Protein AF-A0A426TZ10-F1 (afdb_monomer)

Radius of gyration: 12.57 Å; Cα contacts (8 Å, |Δi|>4): 91; chains: 1; bounding box: 23×25×38 Å

Organism: NCBI:txid2491704

Sequence (62 aa):
MSPSSSDLHNAFAGSRVLITGGAGFIGANLAHRLAELEAEITLVDSLIPEYGGNLRNLDGLE

InterPro domains:
  IPR001509 NAD-dependent epimerase/dehydratase [PF01370] (17-47)
  IPR036291 NAD(P)-binding domain superfamily [SSF51735] (11-60)

Structure (mmCIF, N/CA/C/O backbone):
data_AF-A0A426TZ10-F1
#
_entry.id   AF-A0A426TZ10-F1
#
loop_
_atom_site.group_PDB
_atom_site.id
_atom_site.type_symbol
_atom_site.label_atom_id
_atom_site.label_alt_id
_atom_site.label_comp_id
_atom_site.label_asym_id
_atom_site.label_entity_id
_atom_site.label_seq_id
_atom_site.pdbx_PDB_ins_code
_atom_site.Cartn_x
_atom_site.Cartn_y
_atom_site.Cartn_z
_atom_site.occupancy
_atom_site.B_iso_or_equiv
_atom_site.auth_seq_id
_atom_site.auth_comp_id
_atom_site.auth_asym_id
_atom_site.auth_atom_id
_atom_site.pdbx_PDB_model_num
ATOM 1 N N . MET A 1 1 ? 7.558 15.857 19.958 1.00 74.62 1 MET A N 1
ATOM 2 C CA . MET A 1 1 ? 7.276 14.433 20.241 1.00 74.62 1 MET A CA 1
ATOM 3 C C . MET A 1 1 ? 6.863 13.779 18.940 1.00 74.62 1 MET A C 1
ATOM 5 O O . MET A 1 1 ? 6.090 14.387 18.212 1.00 74.62 1 MET A O 1
ATOM 9 N N . SER A 1 2 ? 7.411 12.610 18.621 1.00 80.31 2 SER A N 1
ATOM 10 C CA . SER A 1 2 ? 6.904 11.775 17.528 1.00 80.31 2 SER A CA 1
ATOM 11 C C . SER A 1 2 ? 5.586 11.114 17.956 1.00 80.31 2 SER A C 1
ATOM 13 O O . SER A 1 2 ? 5.461 10.790 19.140 1.00 80.31 2 SER A O 1
ATOM 15 N N . PRO A 1 3 ? 4.618 10.922 17.041 1.00 84.69 3 PRO A N 1
ATOM 16 C CA . PRO A 1 3 ? 3.375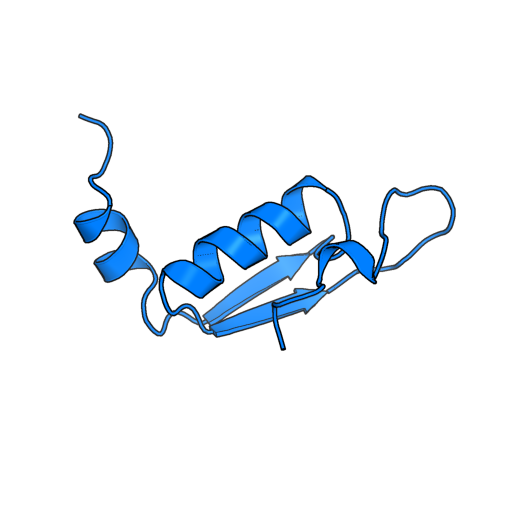 10.223 17.356 1.00 84.69 3 PRO A CA 1
ATOM 17 C C . PRO A 1 3 ? 3.664 8.795 17.830 1.00 84.69 3 PRO A C 1
ATOM 19 O O . PRO A 1 3 ? 4.589 8.139 17.339 1.00 84.69 3 PRO A O 1
ATOM 22 N N . SER A 1 4 ? 2.889 8.327 18.805 1.00 92.69 4 SER A N 1
ATOM 23 C CA . SER A 1 4 ? 2.944 6.941 19.269 1.00 92.69 4 SER A CA 1
ATOM 24 C C . SER A 1 4 ? 2.281 5.997 18.258 1.00 92.69 4 SER A C 1
ATOM 26 O O . SER A 1 4 ? 1.526 6.422 17.382 1.00 92.69 4 SER A O 1
ATOM 28 N N . SER A 1 5 ? 2.524 4.688 18.387 1.00 88.81 5 SER A N 1
ATOM 29 C CA . SER A 1 5 ? 1.853 3.698 17.529 1.00 88.81 5 SER A CA 1
ATOM 30 C C . SER A 1 5 ? 0.331 3.706 17.718 1.00 88.81 5 SER A C 1
ATOM 32 O O . SER A 1 5 ? -0.391 3.469 16.754 1.00 88.81 5 SER A O 1
ATOM 34 N N . SER A 1 6 ? -0.160 4.015 18.924 1.00 93.31 6 SER A N 1
ATOM 35 C CA . SER A 1 6 ? -1.593 4.185 19.190 1.00 93.31 6 SER A CA 1
ATOM 36 C C . SER A 1 6 ? -2.166 5.430 18.519 1.00 93.31 6 SER A C 1
ATOM 38 O O . SER A 1 6 ? -3.281 5.375 18.010 1.00 93.31 6 SER A O 1
ATOM 40 N N . ASP A 1 7 ? -1.406 6.530 18.458 1.00 96.19 7 ASP A N 1
ATOM 41 C CA . ASP A 1 7 ? -1.856 7.746 17.766 1.00 96.19 7 ASP A CA 1
ATOM 42 C C . ASP A 1 7 ? -2.024 7.487 16.266 1.00 96.19 7 ASP A C 1
ATOM 44 O O . ASP A 1 7 ? -3.008 7.915 15.668 1.00 96.19 7 ASP A O 1
ATOM 48 N N . LEU A 1 8 ? -1.085 6.749 15.664 1.00 96.44 8 LEU A N 1
ATOM 49 C CA . LEU A 1 8 ? -1.156 6.376 14.251 1.00 96.44 8 LEU A CA 1
ATOM 50 C C . LEU A 1 8 ? -2.298 5.396 13.974 1.00 96.44 8 LEU A C 1
ATOM 52 O O . LEU A 1 8 ? -3.026 5.592 13.008 1.00 96.44 8 LEU A O 1
ATOM 56 N N . HIS A 1 9 ? -2.495 4.382 14.820 1.00 97.25 9 HIS A N 1
ATOM 57 C CA . HIS A 1 9 ? -3.622 3.460 14.666 1.00 97.25 9 HIS A CA 1
ATOM 58 C C . HIS A 1 9 ? -4.960 4.209 14.708 1.00 97.25 9 HIS A C 1
ATOM 60 O O . HIS A 1 9 ? -5.745 4.098 13.776 1.00 97.25 9 HIS A O 1
ATOM 66 N N . ASN A 1 10 ? -5.171 5.079 15.702 1.00 97.06 10 ASN A N 1
ATOM 67 C CA . ASN A 1 10 ? -6.393 5.885 15.794 1.00 97.06 10 ASN A CA 1
ATOM 68 C C . ASN A 1 10 ? -6.611 6.807 14.581 1.00 97.06 10 ASN A C 1
ATOM 70 O O . ASN A 1 10 ? -7.750 7.129 14.255 1.00 97.06 10 ASN A O 1
ATOM 74 N N . ALA A 1 11 ? -5.535 7.264 13.936 1.00 96.94 11 ALA A N 1
ATOM 75 C CA . ALA A 1 11 ? -5.624 8.136 12.769 1.00 96.94 11 ALA A CA 1
ATOM 76 C C . ALA A 1 11 ? -5.970 7.387 11.471 1.00 96.94 11 ALA A C 1
ATOM 78 O O . ALA A 1 11 ? -6.572 7.984 10.579 1.00 96.94 11 ALA A O 1
ATOM 79 N N . PHE A 1 12 ? -5.569 6.116 11.349 1.00 98.06 12 PHE A N 1
ATOM 80 C CA . PHE A 1 12 ? -5.641 5.368 10.090 1.00 98.06 12 PHE A CA 1
ATOM 81 C C . PHE A 1 12 ? -6.610 4.180 10.101 1.00 98.06 12 PHE A C 1
ATOM 83 O O . PHE A 1 12 ? -7.034 3.769 9.018 1.00 98.06 12 PHE A O 1
ATOM 90 N N . ALA A 1 13 ? -7.010 3.667 11.265 1.00 98.25 13 ALA A N 1
ATOM 91 C CA . ALA A 1 13 ? -7.976 2.576 11.365 1.00 98.25 13 ALA A CA 1
ATOM 92 C C . ALA A 1 13 ? -9.302 2.947 10.678 1.00 98.25 13 ALA A C 1
ATOM 94 O O . ALA A 1 13 ? -9.885 4.003 10.940 1.00 98.25 13 ALA A O 1
ATOM 95 N N . GLY A 1 14 ? -9.750 2.102 9.744 1.00 98.00 14 GLY A N 1
ATOM 96 C CA . GLY A 1 14 ? -10.942 2.316 8.916 1.00 98.00 14 GLY A CA 1
ATOM 97 C C . GLY A 1 14 ? -10.840 3.468 7.906 1.00 98.00 14 GLY A C 1
ATOM 98 O O . GLY A 1 14 ? -11.818 3.789 7.229 1.00 98.00 14 GLY A O 1
ATOM 99 N N . SER A 1 15 ? -9.684 4.129 7.792 1.00 98.25 15 SER A N 1
ATOM 100 C CA . SER A 1 15 ? -9.491 5.201 6.813 1.00 98.25 15 SER A CA 1
ATOM 101 C C . SER A 1 15 ? -9.335 4.629 5.405 1.00 98.25 15 SER A C 1
ATOM 103 O O . SER A 1 15 ? -8.686 3.606 5.209 1.00 98.25 15 SER A O 1
ATOM 105 N N . ARG A 1 16 ? -9.904 5.308 4.405 1.00 98.50 16 ARG A N 1
ATOM 106 C CA . ARG A 1 16 ? -9.775 4.921 2.994 1.00 98.50 16 ARG A CA 1
ATOM 107 C C . ARG A 1 16 ? -8.573 5.620 2.373 1.00 98.50 16 A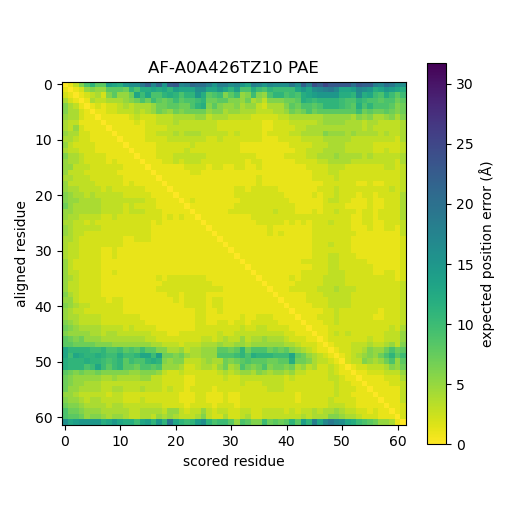RG A C 1
ATOM 109 O O . ARG A 1 16 ? -8.584 6.844 2.231 1.00 98.50 16 ARG A O 1
ATOM 116 N N . VAL A 1 17 ? -7.558 4.853 1.981 1.00 98.44 17 VAL A N 1
ATOM 117 C CA . VAL A 1 17 ? -6.277 5.378 1.489 1.00 98.44 17 VAL A CA 1
ATOM 118 C C . VAL A 1 17 ? -6.019 4.929 0.054 1.00 98.44 17 VAL A C 1
ATOM 120 O O . VAL A 1 17 ? -6.009 3.739 -0.243 1.00 98.44 17 VAL A O 1
ATOM 123 N N . LEU A 1 18 ? -5.760 5.886 -0.840 1.00 98.50 18 LEU A N 1
ATOM 124 C CA . LEU A 1 18 ? -5.283 5.625 -2.199 1.00 98.50 18 LEU A CA 1
ATOM 125 C C . LEU A 1 18 ? -3.765 5.814 -2.257 1.00 98.50 18 LEU A C 1
ATOM 127 O O . LEU A 1 18 ? -3.273 6.908 -1.980 1.00 98.50 18 LEU A O 1
ATOM 131 N N . ILE A 1 19 ? -3.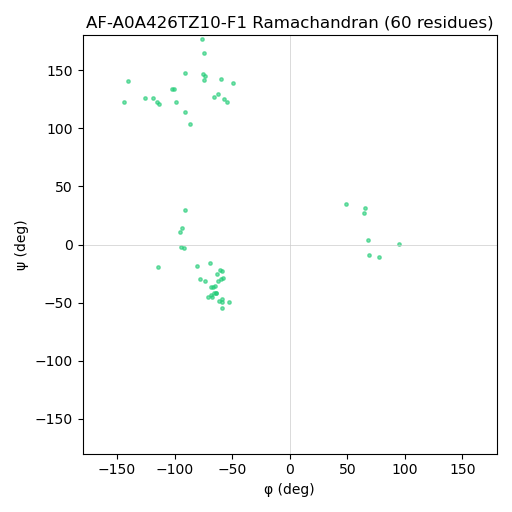038 4.778 -2.672 1.00 98.25 19 ILE A N 1
ATOM 132 C CA . ILE A 1 19 ? -1.588 4.836 -2.887 1.00 98.25 19 ILE A CA 1
ATOM 133 C C . ILE A 1 19 ? -1.307 4.652 -4.378 1.00 98.25 19 ILE A C 1
ATOM 135 O O . ILE A 1 19 ? -1.654 3.628 -4.967 1.00 98.25 19 ILE A O 1
ATOM 139 N N . THR A 1 20 ? -0.656 5.641 -4.988 1.00 97.50 20 THR A N 1
ATOM 140 C CA . THR A 1 20 ? -0.130 5.539 -6.354 1.00 97.50 20 THR A CA 1
ATOM 141 C C . THR A 1 20 ? 1.309 5.021 -6.335 1.00 97.50 20 THR A C 1
ATOM 143 O O . THR A 1 20 ? 2.051 5.263 -5.383 1.00 97.50 20 THR A O 1
ATOM 146 N N . GLY A 1 21 ? 1.711 4.273 -7.367 1.00 96.56 21 GLY A N 1
ATOM 147 C CA . GLY A 1 21 ? 2.982 3.538 -7.347 1.00 96.56 21 GLY A CA 1
ATOM 148 C C . GLY A 1 21 ? 2.993 2.426 -6.289 1.00 96.56 21 GLY A C 1
ATOM 149 O O . GLY A 1 21 ? 4.024 2.164 -5.666 1.00 96.56 21 GLY A O 1
ATOM 150 N N . GLY A 1 22 ? 1.820 1.835 -6.027 1.00 97.31 22 GLY A N 1
ATOM 151 C CA . GLY A 1 22 ? 1.590 0.914 -4.914 1.00 97.31 22 GLY A CA 1
ATOM 152 C C . GLY A 1 22 ? 2.403 -0.380 -4.967 1.00 97.31 22 GLY A C 1
ATOM 153 O O . GLY A 1 22 ? 2.681 -0.948 -3.919 1.00 97.31 22 GLY A O 1
ATOM 154 N N . ALA A 1 23 ? 2.828 -0.823 -6.153 1.00 96.88 23 ALA A N 1
ATOM 155 C CA . ALA A 1 23 ? 3.640 -2.028 -6.323 1.00 96.88 23 ALA A CA 1
ATOM 156 C C . ALA A 1 23 ? 5.152 -1.737 -6.316 1.00 96.88 23 ALA A C 1
ATOM 158 O O . ALA A 1 23 ? 5.960 -2.664 -6.413 1.00 96.88 23 ALA A O 1
ATOM 159 N N . GLY A 1 24 ? 5.565 -0.470 -6.224 1.00 95.94 24 GLY A N 1
ATOM 160 C CA . GLY A 1 24 ? 6.965 -0.082 -6.040 1.00 95.94 24 GLY A CA 1
ATOM 161 C C . GLY A 1 24 ? 7.463 -0.292 -4.604 1.00 95.94 24 GLY A C 1
ATOM 162 O O . GLY A 1 24 ? 6.702 -0.645 -3.707 1.00 95.94 24 GLY A O 1
ATOM 163 N N . PHE A 1 25 ? 8.750 -0.022 -4.357 1.00 95.06 25 PHE A N 1
ATOM 164 C CA . PHE A 1 25 ? 9.372 -0.235 -3.040 1.00 95.06 25 PHE A CA 1
ATOM 165 C C . PHE A 1 25 ? 8.686 0.559 -1.915 1.00 95.06 25 PHE A C 1
ATOM 167 O O . PHE A 1 25 ? 8.250 -0.018 -0.922 1.00 95.06 25 PHE A O 1
ATOM 174 N N . ILE A 1 26 ? 8.564 1.881 -2.070 1.00 96.88 26 ILE A N 1
ATOM 175 C CA . ILE A 1 26 ? 7.984 2.747 -1.030 1.00 96.88 26 ILE A CA 1
ATOM 176 C C . ILE A 1 26 ? 6.477 2.511 -0.908 1.00 96.88 26 ILE A C 1
ATOM 178 O O . ILE A 1 26 ? 5.976 2.380 0.205 1.00 96.88 26 ILE A O 1
ATOM 182 N N . GLY A 1 27 ? 5.768 2.433 -2.039 1.00 97.06 27 GLY A N 1
ATOM 183 C CA . GLY A 1 27 ? 4.317 2.248 -2.066 1.00 97.06 27 GLY A CA 1
ATOM 184 C C . GLY A 1 27 ? 3.884 0.965 -1.362 1.00 97.06 27 GLY A C 1
ATOM 185 O O . GLY A 1 27 ? 3.014 1.019 -0.496 1.00 97.06 27 GLY A O 1
ATOM 186 N N . ALA A 1 28 ? 4.552 -0.154 -1.649 1.00 97.38 28 ALA A N 1
ATOM 187 C CA . ALA A 1 28 ? 4.212 -1.438 -1.048 1.00 97.38 28 ALA A CA 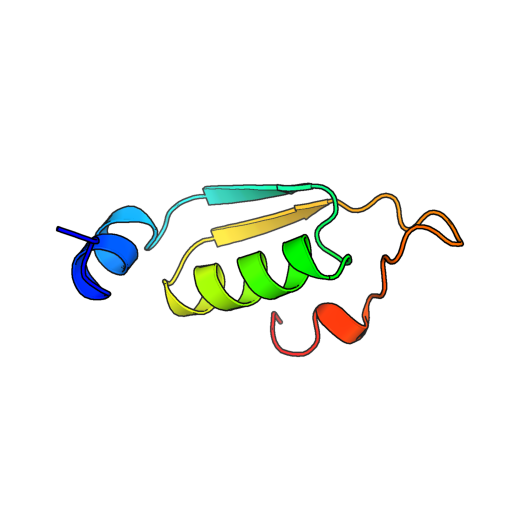1
ATOM 188 C C . ALA A 1 28 ? 4.512 -1.471 0.456 1.00 97.38 28 ALA A C 1
ATOM 190 O O . ALA A 1 28 ? 3.665 -1.879 1.242 1.00 97.38 28 ALA A O 1
ATOM 191 N N . ASN A 1 29 ? 5.679 -0.979 0.891 1.00 98.06 29 ASN A N 1
ATOM 192 C CA . ASN A 1 29 ? 6.006 -0.930 2.323 1.00 98.06 29 ASN A CA 1
ATOM 193 C C . ASN A 1 29 ? 5.070 0.010 3.100 1.00 98.06 29 ASN A C 1
ATOM 195 O O . ASN A 1 29 ? 4.702 -0.284 4.237 1.00 98.06 29 ASN A O 1
ATOM 199 N N . LEU A 1 30 ? 4.652 1.124 2.489 1.00 98.06 30 LEU A N 1
ATOM 200 C CA . LEU A 1 30 ? 3.634 1.999 3.068 1.00 98.06 30 LEU A CA 1
ATOM 201 C C . LEU A 1 30 ? 2.287 1.275 3.192 1.00 98.06 30 LEU A C 1
ATOM 203 O O . LEU A 1 30 ? 1.633 1.399 4.224 1.00 98.06 30 LEU A O 1
ATOM 207 N N . ALA A 1 31 ? 1.895 0.505 2.174 1.00 98.25 31 ALA A N 1
ATOM 208 C CA . ALA A 1 31 ? 0.670 -0.287 2.191 1.00 98.25 31 ALA A CA 1
ATOM 209 C C . ALA A 1 31 ? 0.683 -1.334 3.314 1.00 98.25 31 ALA A C 1
ATOM 211 O O . ALA A 1 31 ? -0.244 -1.354 4.116 1.00 98.25 31 ALA A O 1
ATOM 212 N N . HIS A 1 32 ? 1.764 -2.112 3.445 1.00 98.12 32 HIS A N 1
ATOM 213 C CA . HIS A 1 32 ? 1.960 -3.055 4.559 1.00 98.12 32 HIS A CA 1
ATOM 214 C C . HIS A 1 32 ? 1.791 -2.374 5.913 1.00 98.12 32 HIS A C 1
ATOM 216 O O . HIS A 1 32 ? 1.006 -2.820 6.748 1.00 98.12 32 HIS A O 1
ATOM 222 N N . ARG A 1 33 ? 2.452 -1.229 6.111 1.00 97.44 33 ARG A N 1
ATOM 223 C CA . ARG A 1 33 ? 2.359 -0.520 7.387 1.00 97.44 33 ARG A CA 1
ATOM 224 C C . ARG A 1 33 ? 0.961 0.034 7.665 1.00 97.44 33 ARG A C 1
ATOM 226 O O . ARG A 1 33 ? 0.548 0.059 8.817 1.00 97.44 33 ARG A O 1
ATOM 233 N N . LEU A 1 34 ? 0.246 0.510 6.650 1.00 97.75 34 LEU A N 1
ATOM 234 C CA . LEU A 1 34 ? -1.124 1.002 6.813 1.00 97.75 34 LEU A CA 1
ATOM 235 C C . LEU A 1 34 ? -2.127 -0.142 7.026 1.00 97.75 34 LEU A C 1
ATOM 237 O O . LEU A 1 34 ? -3.090 0.044 7.766 1.00 97.75 34 LEU A O 1
ATOM 241 N N . ALA A 1 35 ? -1.881 -1.320 6.447 1.00 97.44 35 ALA A N 1
ATOM 242 C CA . ALA A 1 35 ? -2.709 -2.507 6.644 1.00 97.44 35 ALA A CA 1
ATOM 243 C C . ALA A 1 35 ? -2.626 -3.000 8.097 1.00 97.44 35 ALA A C 1
ATOM 245 O O . ALA A 1 35 ? -3.651 -3.275 8.713 1.00 97.44 35 ALA A O 1
ATOM 246 N N . GLU A 1 36 ? -1.426 -2.991 8.694 1.00 97.00 36 GLU A N 1
ATOM 247 C CA . GLU A 1 36 ? -1.230 -3.243 10.134 1.00 97.00 36 GLU A CA 1
ATOM 248 C C . GLU A 1 36 ? -1.981 -2.247 11.036 1.00 97.00 36 GLU A C 1
ATOM 250 O O . GLU A 1 36 ? -2.233 -2.531 12.206 1.00 97.00 36 GLU A O 1
ATOM 255 N N . LEU A 1 37 ? -2.310 -1.062 10.515 1.00 97.56 37 LEU A N 1
ATOM 256 C CA . LEU A 1 37 ? -3.081 -0.035 11.213 1.00 97.56 37 LEU A CA 1
ATOM 257 C C . LEU A 1 37 ? -4.582 -0.096 10.885 1.00 97.56 37 LEU A C 1
ATOM 259 O O . LEU A 1 37 ? -5.297 0.823 11.267 1.00 97.56 37 LEU A O 1
ATOM 263 N N . GLU A 1 38 ? -5.050 -1.157 10.220 1.00 97.31 38 GLU A N 1
ATOM 264 C CA . GLU A 1 38 ? -6.456 -1.395 9.852 1.00 97.31 38 GLU A CA 1
ATOM 265 C C . GLU A 1 38 ? -7.037 -0.370 8.859 1.00 97.31 38 GLU A C 1
ATOM 267 O O . GLU A 1 38 ? -8.242 -0.116 8.845 1.00 97.31 38 GLU A O 1
ATOM 272 N N . ALA A 1 39 ? -6.197 0.241 8.019 1.00 98.31 39 ALA A N 1
ATOM 273 C CA . ALA A 1 39 ? -6.665 1.106 6.938 1.00 98.31 39 ALA A CA 1
ATOM 274 C C . ALA A 1 39 ? -7.239 0.298 5.756 1.00 98.31 39 ALA A C 1
ATOM 276 O O . ALA A 1 39 ? -6.734 -0.765 5.398 1.00 98.31 39 ALA A O 1
ATOM 277 N N . GLU A 1 40 ? -8.243 0.856 5.079 1.00 98.00 40 GLU A N 1
ATOM 278 C CA . GLU A 1 40 ? -8.786 0.342 3.820 1.00 98.00 40 GLU A CA 1
ATOM 279 C C . GLU A 1 40 ? -7.981 0.903 2.639 1.00 98.00 40 GLU A C 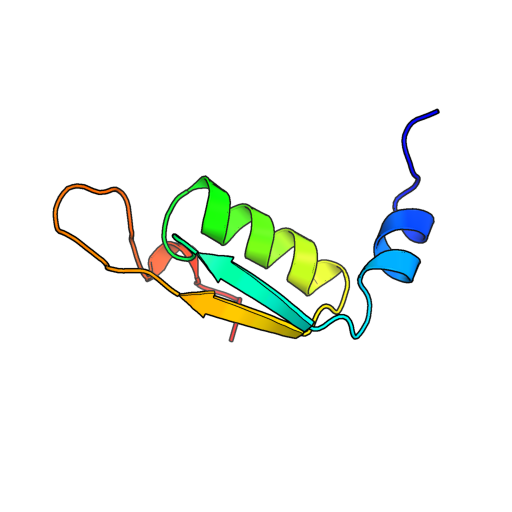1
ATOM 281 O O . GLU A 1 40 ? -8.124 2.069 2.252 1.00 98.00 40 GLU A O 1
ATOM 286 N N . ILE A 1 41 ? -7.114 0.081 2.050 1.00 98.06 41 ILE A N 1
ATOM 287 C CA . ILE A 1 41 ? -6.126 0.542 1.069 1.00 98.06 41 ILE A CA 1
ATOM 288 C C . ILE A 1 41 ? -6.563 0.196 -0.354 1.00 98.06 41 ILE A C 1
ATOM 290 O O . ILE A 1 41 ? -6.956 -0.925 -0.660 1.00 98.06 41 ILE A O 1
ATOM 294 N N . THR A 1 42 ? -6.447 1.164 -1.261 1.00 98.00 42 THR A N 1
ATOM 295 C CA . THR A 1 42 ? -6.531 0.963 -2.710 1.00 98.00 42 THR A CA 1
ATOM 296 C C . THR A 1 42 ? -5.179 1.291 -3.332 1.00 98.00 42 THR A C 1
ATOM 298 O O . THR A 1 42 ? -4.678 2.409 -3.193 1.00 98.00 42 THR A O 1
ATOM 301 N N . LEU A 1 43 ? -4.590 0.328 -4.037 1.00 97.50 43 LEU A N 1
ATOM 302 C CA . LEU A 1 43 ? -3.317 0.498 -4.732 1.00 97.50 43 LEU A CA 1
ATOM 303 C C . LEU A 1 43 ? -3.544 0.741 -6.222 1.00 97.50 43 LEU A C 1
ATOM 305 O O . LEU A 1 43 ? -4.300 0.020 -6.870 1.00 97.50 43 LEU A O 1
ATOM 309 N N . VAL A 1 44 ? -2.851 1.736 -6.771 1.00 97.19 44 VAL A N 1
ATOM 310 C CA . VAL A 1 44 ? -2.796 1.997 -8.213 1.00 97.19 44 VAL A CA 1
ATOM 311 C C . VAL A 1 44 ? -1.340 2.035 -8.640 1.00 97.19 44 VAL A C 1
ATOM 313 O O . VAL A 1 44 ? -0.538 2.793 -8.097 1.00 97.19 44 VAL A O 1
ATOM 316 N N . ASP A 1 45 ? -0.986 1.233 -9.634 1.00 96.25 45 ASP A N 1
ATOM 317 C CA . ASP A 1 45 ? 0.357 1.204 -10.199 1.00 96.25 45 ASP A CA 1
ATOM 318 C C . ASP A 1 45 ? 0.277 1.050 -11.718 1.00 96.25 45 ASP A C 1
ATOM 320 O O . ASP A 1 45 ? -0.574 0.323 -12.231 1.00 96.25 45 ASP A O 1
ATOM 324 N N . SER A 1 46 ? 1.151 1.754 -12.435 1.00 94.75 46 SER A N 1
ATOM 325 C CA . SER A 1 46 ? 1.221 1.680 -13.896 1.00 94.75 46 SER A CA 1
ATOM 326 C C . SER A 1 46 ? 1.991 0.449 -14.383 1.00 94.75 46 SER A C 1
ATOM 328 O O . SER A 1 46 ? 1.869 0.101 -15.555 1.00 94.75 46 SER A O 1
ATOM 330 N N . LEU A 1 47 ? 2.804 -0.178 -13.518 1.00 93.19 47 LEU A N 1
ATOM 331 C CA . LEU A 1 47 ? 3.644 -1.346 -13.818 1.00 93.19 47 LEU A CA 1
ATOM 332 C C . LEU A 1 47 ? 4.482 -1.185 -15.099 1.00 93.19 47 LEU A C 1
ATOM 334 O O . LEU A 1 47 ? 4.708 -2.143 -15.839 1.00 93.19 47 LEU A O 1
ATOM 338 N N . ILE A 1 48 ? 4.942 0.040 -15.371 1.00 93.50 48 ILE A N 1
ATOM 339 C CA . ILE A 1 48 ? 5.790 0.326 -16.529 1.00 93.50 48 ILE A CA 1
ATOM 340 C C . ILE A 1 48 ? 7.092 -0.473 -16.359 1.00 93.50 48 ILE A C 1
ATOM 342 O O . ILE A 1 48 ? 7.702 -0.400 -15.283 1.00 93.50 48 ILE A O 1
ATOM 346 N N . PRO A 1 49 ? 7.535 -1.230 -17.383 1.00 82.50 49 PRO A N 1
ATOM 347 C CA . PRO A 1 49 ? 8.823 -1.910 -17.339 1.00 82.50 49 PRO A CA 1
ATOM 348 C C . PRO A 1 49 ? 9.931 -0.940 -16.911 1.00 82.50 49 PRO A C 1
ATOM 350 O O . PRO A 1 49 ? 9.934 0.211 -17.331 1.00 82.50 49 PRO A O 1
ATOM 353 N N . GLU A 1 50 ? 10.846 -1.402 -16.054 1.00 85.12 50 GLU A N 1
ATOM 354 C CA . GLU A 1 50 ? 11.973 -0.630 -15.487 1.00 85.12 50 GLU A CA 1
ATOM 355 C C . GLU A 1 50 ? 11.616 0.344 -14.342 1.00 85.12 50 GLU A C 1
ATOM 357 O O . GLU A 1 50 ? 12.517 0.787 -13.632 1.00 85.12 50 GLU A O 1
ATOM 362 N N . TYR A 1 51 ? 10.333 0.620 -14.065 1.00 81.81 51 TYR A N 1
ATOM 363 C CA . TYR A 1 51 ? 9.916 1.604 -13.044 1.00 81.81 51 TYR A CA 1
ATOM 364 C C . TYR A 1 51 ? 9.701 0.992 -11.644 1.00 81.81 51 TYR A C 1
ATOM 366 O O . TYR A 1 51 ? 8.906 1.475 -10.841 1.00 81.81 51 TYR A O 1
ATOM 374 N N . GLY A 1 52 ? 10.438 -0.075 -11.323 1.00 86.44 52 GLY A N 1
ATOM 375 C C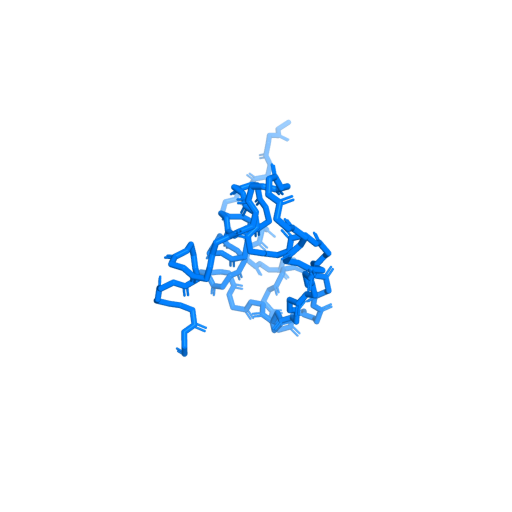A . GLY A 1 52 ? 10.534 -0.659 -9.975 1.00 86.44 52 GLY A CA 1
ATOM 376 C C . GLY A 1 52 ? 9.278 -1.354 -9.427 1.00 86.44 52 GLY A C 1
ATOM 377 O O . GLY A 1 52 ? 9.369 -2.005 -8.386 1.00 86.44 52 GLY A O 1
ATOM 378 N N . GLY A 1 53 ? 8.131 -1.248 -10.103 1.00 93.19 53 GLY A N 1
ATOM 379 C CA . GLY A 1 53 ? 6.893 -1.935 -9.739 1.00 93.19 53 GLY A CA 1
ATOM 380 C C . GLY A 1 53 ? 7.024 -3.453 -9.870 1.00 93.19 53 GLY A C 1
ATOM 381 O O . GLY A 1 53 ? 7.415 -3.964 -10.920 1.00 93.19 53 GLY A O 1
ATOM 382 N N . ASN A 1 54 ? 6.699 -4.185 -8.803 1.00 94.44 54 ASN A N 1
ATOM 383 C CA . ASN A 1 54 ?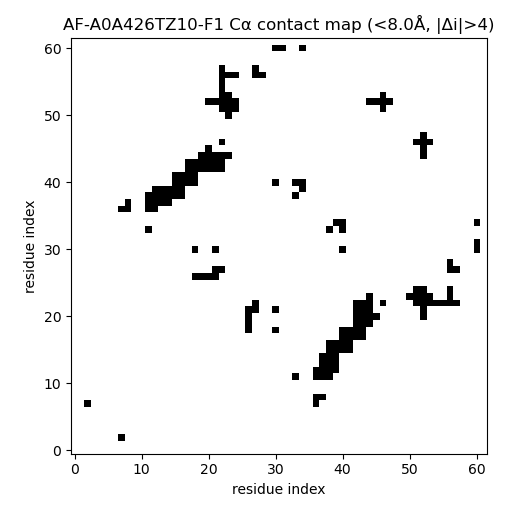 6.720 -5.644 -8.783 1.00 94.44 54 ASN A CA 1
ATOM 384 C C . ASN A 1 54 ? 5.567 -6.170 -7.926 1.00 94.44 54 ASN A C 1
ATOM 386 O O . ASN A 1 54 ? 5.486 -5.857 -6.742 1.00 94.44 54 ASN A O 1
ATOM 390 N N . LEU A 1 55 ? 4.704 -7.007 -8.510 1.00 93.88 55 LEU A N 1
ATOM 391 C CA . LEU A 1 55 ? 3.553 -7.585 -7.808 1.00 93.88 55 LEU A CA 1
ATOM 392 C C . LEU A 1 55 ? 3.951 -8.389 -6.563 1.00 93.88 55 LEU A C 1
ATOM 394 O O . LEU A 1 55 ? 3.203 -8.383 -5.597 1.00 93.88 55 LEU A O 1
ATOM 398 N N . ARG A 1 56 ? 5.154 -8.98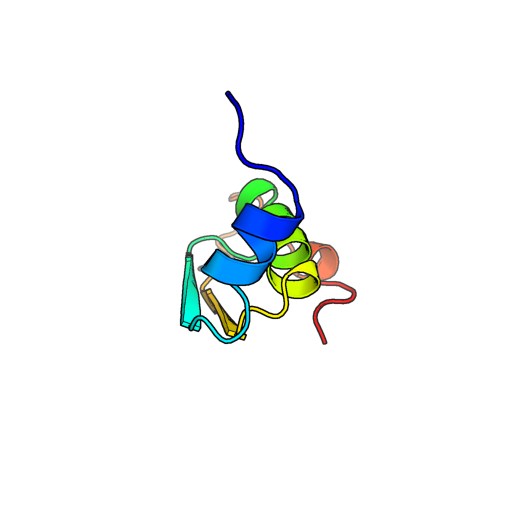0 -6.536 1.00 95.25 56 ARG A N 1
ATOM 399 C CA . ARG A 1 56 ? 5.681 -9.690 -5.355 1.00 95.25 56 ARG A CA 1
ATOM 400 C C . ARG A 1 56 ? 5.830 -8.802 -4.121 1.00 95.25 56 ARG A C 1
ATOM 402 O O . ARG A 1 56 ? 5.897 -9.298 -3.007 1.00 95.25 56 ARG A O 1
ATOM 409 N N . ASN A 1 57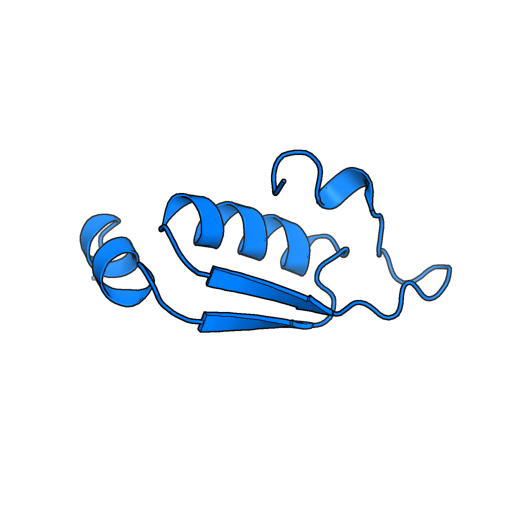 ? 5.915 -7.483 -4.298 1.00 95.69 57 ASN A N 1
ATOM 410 C CA . ASN A 1 57 ? 5.980 -6.564 -3.163 1.00 95.69 57 ASN A CA 1
ATOM 411 C C . ASN A 1 57 ? 4.646 -6.509 -2.391 1.00 95.69 57 ASN A C 1
ATOM 413 O O . ASN A 1 57 ? 4.618 -6.020 -1.263 1.00 95.69 57 ASN A O 1
ATOM 417 N N . LEU A 1 58 ? 3.555 -6.994 -2.996 1.00 95.69 58 LEU A N 1
ATOM 418 C CA . LEU A 1 58 ? 2.212 -7.007 -2.419 1.00 95.69 58 LEU A CA 1
ATOM 419 C C . LEU A 1 58 ? 1.872 -8.329 -1.717 1.00 95.69 58 LEU A C 1
ATOM 421 O O . LEU A 1 58 ? 0.788 -8.443 -1.152 1.00 95.69 58 LEU A O 1
ATOM 425 N N . ASP A 1 59 ? 2.776 -9.310 -1.737 1.00 96.31 59 ASP A N 1
ATOM 426 C CA . ASP A 1 59 ? 2.571 -10.602 -1.085 1.00 96.31 59 ASP A CA 1
ATOM 427 C C . ASP A 1 59 ? 2.222 -10.386 0.403 1.00 96.31 59 ASP A C 1
ATOM 429 O O . ASP A 1 59 ? 2.980 -9.754 1.141 1.00 96.31 59 ASP A O 1
ATOM 433 N N . GLY A 1 60 ? 1.069 -10.900 0.844 1.00 93.62 60 GLY A N 1
ATOM 434 C CA . GLY A 1 60 ? 0.577 -10.750 2.222 1.00 93.62 60 GLY A CA 1
ATOM 435 C C . GLY A 1 60 ? -0.398 -9.590 2.470 1.00 93.62 60 GLY A C 1
ATOM 436 O O . GLY A 1 60 ? -0.850 -9.444 3.601 1.00 93.62 60 GLY A O 1
ATOM 437 N N . LEU A 1 61 ? -0.748 -8.802 1.444 1.00 90.06 61 LEU A N 1
ATOM 438 C CA . LEU A 1 61 ? -1.815 -7.781 1.495 1.00 90.06 61 LEU A CA 1
ATOM 439 C C . LEU A 1 61 ? -3.189 -8.291 1.008 1.00 90.06 61 LEU A C 1
ATOM 441 O O . LEU A 1 61 ? -4.063 -7.478 0.708 1.00 90.06 61 LEU A O 1
ATOM 445 N N . GLU A 1 62 ? -3.361 -9.610 0.883 1.00 68.44 62 GLU A N 1
ATOM 446 C CA . GLU A 1 62 ? -4.601 -10.257 0.409 1.00 68.44 62 GLU A CA 1
ATOM 447 C C . GLU A 1 62 ? -5.716 -10.309 1.461 1.00 68.44 62 GLU A C 1
ATOM 449 O O . GLU A 1 62 ? -5.409 -10.570 2.648 1.00 68.44 62 GLU A O 1
#

Mean predicted aligned error: 3.28 Å

Foldseek 3Di:
DDDDPVRQLVVAAQAEEEFEQCQADVNLVVLVSSVVSNHRYDYHYPPPPPPRGDCVSNPPVD

pLDDT: mean 94.34, std 6.04, range [68.44, 98.5]

Secondary structure (DSSP, 8-state):
-PPPHHHHHHHHTT-EEEEETTTSHHHHHHHHHHHTTT-EEEEE----TTSS--GGGGTT--

Nearest PDB structures (foldseek):
  1wvg-assembly1_A-2  TM=8.917E-01  e=7.892E-02  Salmonella enterica subsp. enterica serovar Typhi str. CT18
  3lls-assembly1_B  TM=7.716E-01  e=8.445E-02  Mycobacterium tuberculosis H37Ra
  3lls-assembly1_A  TM=7.690E-01  e=9.036E-02  Mycobacterium tuberculosis H37Ra
  6k8u-assembly1_B  TM=7.979E-01  e=1.902E-01  Erythrobacter dokdonensis DSW-74
  9itd-assembly2_C  TM=8.006E-01  e=4.004E-01  Homo sapiens

Solvent-accessible surface area (backbone atoms only — not comparable to full-atom values): 3652 Å² total; per-residue (Å²): 133,80,83,50,74,67,55,50,28,72,71,31,45,74,34,81,44,81,37,72,47,20,31,18,73,67,32,18,54,50,48,55,56,38,48,80,27,48,30,47,75,45,73,41,62,85,65,52,86,93,66,65,43,36,75,77,57,48,70,87,77,123